Protein AF-A0A1F2S2W9-F1 (afdb_monomer)

Radius of gyration: 15.99 Å; Cα contacts (8 Å, |Δi|>4): 135; chains: 1; bounding box: 35×21×47 Å

Nearest PDB structures (foldseek):
  7d7f-assembly1_D  TM=7.145E-01  e=5.371E+00  Mus musculus
  5mkf-assembly1_B  TM=6.878E-01  e=8.408E+00  Homo sapiens
  7d7f-assembly1_A  TM=6.197E-01  e=7.517E+00  Mus musculus

Sequence (74 aa):
MNPMRTYVYGRVTQPDALGVLYLALGASAIVNADDGSYSVLPEVQYKPVENRELRWLAHIQSGGAQTEFGEKQV

pLDDT: mean 74.83, std 16.2, range [37.53, 91.25]

Foldseek 3Di:
DDQADDKDKDKDKDACPPVNHQKIWMKIKIARPRQRWIKMWTKIWHDPDPPDIDIDIDIDTDGPPPDPVVVPPD

Structure (mmCIF, N/CA/C/O backbone):
data_AF-A0A1F2S2W9-F1
#
_entry.id   AF-A0A1F2S2W9-F1
#
loop_
_atom_site.group_PDB
_atom_site.id
_atom_site.type_symbol
_atom_site.label_atom_id
_atom_site.label_alt_id
_atom_site.label_comp_id
_atom_site.label_asym_id
_atom_site.labe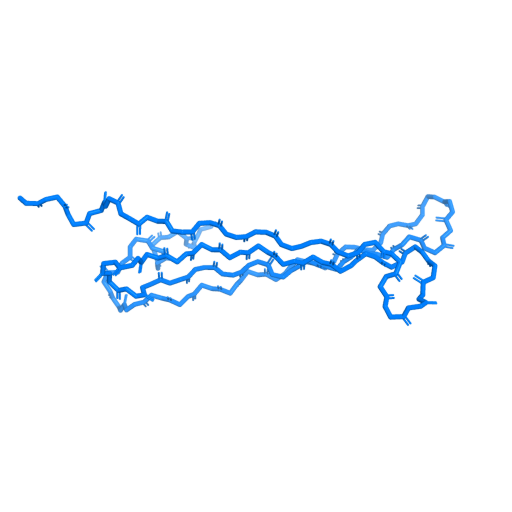l_entity_id
_atom_site.label_seq_id
_atom_site.pdbx_PDB_ins_code
_atom_site.Cartn_x
_atom_site.Cartn_y
_atom_site.Cartn_z
_atom_site.occupancy
_atom_site.B_iso_or_equiv
_atom_site.auth_seq_id
_atom_site.auth_comp_id
_atom_site.auth_asym_id
_atom_site.auth_atom_id
_atom_site.pdbx_PDB_model_num
ATOM 1 N N . MET A 1 1 ? -13.605 -7.681 29.971 1.00 40.00 1 MET A N 1
ATOM 2 C CA . MET A 1 1 ? -14.051 -8.121 28.630 1.00 40.00 1 MET A CA 1
ATOM 3 C C . MET A 1 1 ? -12.981 -7.661 27.659 1.00 40.00 1 MET A C 1
ATOM 5 O O . MET A 1 1 ? -12.549 -6.531 27.806 1.00 40.00 1 MET A O 1
ATOM 9 N N . ASN A 1 2 ? -12.451 -8.555 26.823 1.00 50.50 2 ASN A N 1
ATOM 10 C CA . ASN A 1 2 ? -11.227 -8.334 26.043 1.00 50.50 2 ASN A CA 1
ATOM 11 C C . ASN A 1 2 ? -11.627 -8.006 24.586 1.00 50.50 2 ASN A C 1
ATOM 13 O O . ASN A 1 2 ? -11.949 -8.957 23.868 1.00 50.50 2 ASN A O 1
ATOM 17 N N . PRO A 1 3 ? -11.678 -6.727 24.161 1.00 53.47 3 PRO A N 1
ATOM 18 C CA . PRO A 1 3 ? -12.269 -6.300 22.880 1.00 53.47 3 PRO A CA 1
ATOM 19 C C . PRO A 1 3 ? -11.336 -6.523 21.673 1.00 53.47 3 PRO A C 1
ATOM 21 O O . PRO A 1 3 ? -11.223 -5.700 20.774 1.00 53.47 3 PRO A O 1
ATOM 24 N N . MET A 1 4 ? -10.554 -7.604 21.676 1.00 60.22 4 MET A N 1
ATOM 25 C CA . MET A 1 4 ? -9.422 -7.713 20.757 1.00 60.22 4 MET A CA 1
ATOM 26 C C . MET A 1 4 ? -9.064 -9.172 20.466 1.00 60.22 4 MET A C 1
ATOM 28 O O . MET A 1 4 ? -8.098 -9.702 21.013 1.00 60.22 4 MET A O 1
ATOM 32 N N . ARG A 1 5 ? -9.872 -9.883 19.667 1.00 63.28 5 ARG A N 1
ATOM 33 C CA . ARG A 1 5 ? -9.551 -11.288 19.325 1.00 63.28 5 ARG A CA 1
ATOM 34 C C . ARG A 1 5 ? -9.714 -11.706 17.873 1.00 63.28 5 ARG A C 1
ATOM 36 O O . ARG A 1 5 ? -9.185 -12.758 17.525 1.00 63.28 5 ARG A O 1
ATOM 43 N N . THR A 1 6 ? -10.335 -10.899 17.019 1.00 73.31 6 THR A N 1
ATOM 44 C CA . THR A 1 6 ? -10.555 -11.300 15.626 1.00 73.31 6 THR A CA 1
ATOM 45 C C . THR A 1 6 ? -9.967 -10.270 14.678 1.00 73.31 6 THR A C 1
ATOM 47 O O . THR A 1 6 ? -10.640 -9.345 14.232 1.00 73.31 6 THR A O 1
ATOM 50 N N . TYR A 1 7 ? -8.684 -10.456 14.377 1.00 78.62 7 TYR A N 1
ATOM 51 C CA . TYR A 1 7 ? -8.006 -9.742 13.305 1.00 78.62 7 TYR A CA 1
ATOM 52 C C . TYR A 1 7 ? -7.963 -10.611 12.063 1.00 78.62 7 TYR A C 1
ATOM 54 O O . TYR A 1 7 ? -7.537 -11.765 12.116 1.00 78.62 7 TYR A O 1
ATOM 62 N N . VAL A 1 8 ? -8.365 -10.032 10.939 1.00 83.62 8 VAL A N 1
ATOM 63 C CA . VAL A 1 8 ? -8.189 -10.645 9.629 1.00 83.62 8 VAL A CA 1
ATOM 64 C C . VAL A 1 8 ? -7.036 -9.932 8.947 1.00 83.62 8 VAL A C 1
ATOM 66 O O . VAL A 1 8 ? -7.111 -8.733 8.687 1.00 83.62 8 VAL A O 1
ATOM 69 N N . TYR A 1 9 ? -5.964 -10.673 8.679 1.00 86.44 9 TYR A N 1
ATOM 70 C CA . TYR A 1 9 ? -4.843 -10.205 7.874 1.00 86.44 9 TYR A CA 1
ATOM 71 C C . TYR A 1 9 ? -4.946 -10.796 6.472 1.00 86.44 9 TYR A C 1
ATOM 73 O O . TYR A 1 9 ? -4.992 -12.014 6.301 1.00 86.44 9 TYR A O 1
ATOM 81 N N . GLY A 1 10 ? -4.964 -9.925 5.471 1.00 89.00 10 GLY A N 1
ATOM 82 C CA . GLY A 1 10 ? -4.908 -10.292 4.067 1.00 89.00 10 GLY A CA 1
ATOM 83 C C . GLY A 1 10 ? -3.715 -9.625 3.406 1.00 89.00 10 GLY A C 1
ATOM 84 O O . GLY A 1 10 ? -3.493 -8.429 3.573 1.00 89.00 10 GLY A O 1
ATOM 85 N N . ARG A 1 11 ? -2.956 -10.384 2.618 1.00 90.19 11 ARG A N 1
ATOM 86 C CA . ARG A 1 11 ? -1.922 -9.835 1.743 1.00 90.19 11 ARG A CA 1
ATOM 87 C C . ARG A 1 11 ? -2.114 -10.379 0.345 1.00 90.19 11 ARG A C 1
ATOM 89 O O . ARG A 1 11 ? -2.179 -11.588 0.146 1.00 90.19 11 ARG A O 1
ATOM 96 N N . VAL A 1 12 ? -2.156 -9.471 -0.615 1.00 90.12 12 VAL A N 1
ATOM 97 C CA . VAL A 1 12 ? -2.124 -9.777 -2.038 1.00 90.12 12 VAL A CA 1
ATOM 98 C C . VAL A 1 12 ? -0.835 -9.221 -2.618 1.00 90.12 12 VAL A C 1
ATOM 100 O O . VAL A 1 12 ? -0.369 -8.143 -2.250 1.00 90.12 12 VAL A O 1
ATOM 103 N N . THR A 1 13 ? -0.202 -9.985 -3.495 1.00 89.12 13 THR A N 1
ATOM 104 C CA . THR A 1 13 ? 0.965 -9.535 -4.249 1.00 89.12 13 THR A CA 1
ATOM 105 C C . THR A 1 13 ? 0.858 -10.115 -5.645 1.00 89.12 13 THR A C 1
ATOM 107 O O . THR A 1 13 ? 0.649 -11.313 -5.812 1.00 89.12 13 THR A O 1
ATOM 110 N N . GLN A 1 14 ? 0.975 -9.246 -6.635 1.00 88.50 14 GLN A N 1
ATOM 111 C CA . GLN A 1 14 ? 0.958 -9.574 -8.041 1.00 88.50 14 GLN A CA 1
ATOM 112 C C . GLN A 1 14 ? 2.302 -9.156 -8.645 1.0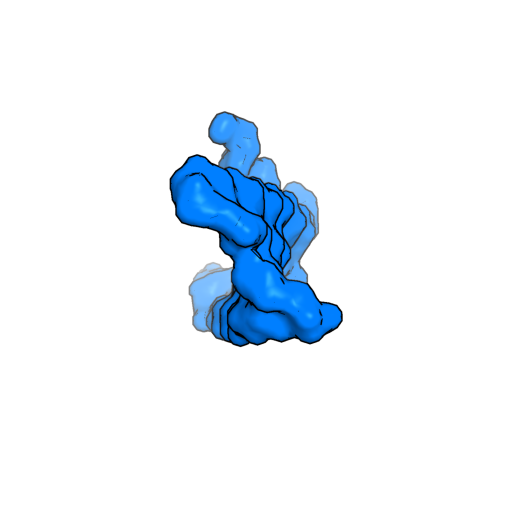0 88.50 14 GLN A C 1
ATOM 114 O O . GLN A 1 14 ? 2.560 -7.956 -8.785 1.00 88.50 14 GLN A O 1
ATOM 119 N N . PRO A 1 15 ? 3.179 -10.125 -8.956 1.00 85.69 15 PRO A N 1
ATOM 120 C CA . PRO A 1 15 ? 4.360 -9.864 -9.765 1.00 85.69 15 PRO A CA 1
ATOM 121 C C . PRO A 1 15 ? 3.949 -9.573 -11.215 1.00 85.69 15 PRO A C 1
ATOM 123 O O . PRO A 1 15 ? 2.891 -10.027 -11.657 1.00 85.69 15 PRO A O 1
ATOM 126 N N . ASP A 1 16 ? 4.776 -8.804 -11.925 1.00 82.56 16 ASP A N 1
ATOM 127 C CA . ASP A 1 16 ? 4.579 -8.421 -13.334 1.00 82.56 16 ASP A CA 1
ATOM 128 C C . ASP A 1 16 ? 3.167 -7.872 -13.611 1.00 82.56 16 ASP A C 1
ATOM 130 O O . ASP A 1 16 ? 2.494 -8.188 -14.599 1.00 82.56 16 ASP A O 1
ATOM 134 N N . ALA A 1 17 ? 2.690 -7.056 -12.672 1.00 79.94 17 ALA A N 1
ATOM 135 C CA . ALA A 1 17 ? 1.354 -6.501 -12.686 1.00 79.94 17 ALA A CA 1
ATOM 136 C C . ALA A 1 17 ? 1.162 -5.549 -13.873 1.00 79.94 17 ALA A C 1
ATOM 138 O O . ALA A 1 17 ? 2.098 -4.894 -14.338 1.00 79.94 17 ALA A O 1
ATOM 139 N N . LEU A 1 18 ? -0.083 -5.451 -14.354 1.00 77.62 18 LEU A N 1
ATOM 140 C CA . LEU A 1 18 ? -0.469 -4.588 -15.482 1.00 77.62 18 LEU A CA 1
ATOM 141 C C . LEU A 1 18 ? 0.295 -4.886 -16.793 1.00 77.62 18 LEU A C 1
ATOM 143 O O . LEU A 1 18 ? 0.279 -4.065 -17.707 1.00 77.62 18 LEU A O 1
ATOM 147 N N . GLY A 1 19 ? 0.962 -6.044 -16.898 1.00 77.88 19 GLY A N 1
ATOM 148 C CA . GLY A 1 19 ? 1.784 -6.406 -18.056 1.00 77.88 19 GLY A CA 1
ATOM 149 C C . GLY A 1 19 ? 3.108 -5.640 -18.149 1.00 77.88 19 GLY A C 1
ATOM 150 O O . GLY A 1 19 ? 3.755 -5.674 -19.195 1.00 77.88 19 GLY A O 1
ATOM 151 N N . VAL A 1 20 ? 3.517 -4.943 -17.082 1.00 78.19 20 VAL A N 1
ATOM 152 C CA . VAL A 1 20 ? 4.801 -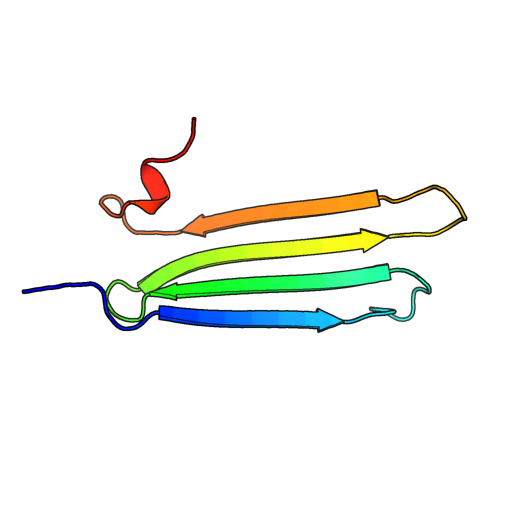4.241 -17.010 1.00 78.19 20 VAL A CA 1
ATOM 153 C C . VAL A 1 20 ? 5.821 -5.154 -16.336 1.00 78.19 20 VAL A C 1
ATOM 155 O O . VAL A 1 20 ? 5.704 -5.470 -15.152 1.00 78.19 20 VAL A O 1
ATOM 158 N N . LEU A 1 21 ? 6.839 -5.558 -17.096 1.00 77.88 21 LEU A N 1
ATOM 159 C CA . LEU A 1 21 ? 7.938 -6.379 -16.591 1.00 77.88 21 LEU A CA 1
ATOM 160 C C . LEU A 1 21 ? 8.632 -5.653 -15.427 1.00 77.88 21 LEU A C 1
ATOM 162 O O . LEU A 1 21 ? 8.966 -4.471 -15.545 1.00 77.88 21 LEU A O 1
ATOM 166 N N . TYR A 1 22 ? 8.834 -6.357 -14.311 1.00 82.19 22 TYR A N 1
ATOM 167 C CA . TYR A 1 22 ? 9.428 -5.821 -13.076 1.00 82.19 22 TYR A CA 1
ATOM 168 C C . TYR A 1 22 ? 8.591 -4.788 -12.302 1.00 82.19 22 TYR A C 1
ATOM 170 O O . TYR A 1 22 ? 9.121 -4.120 -11.405 1.00 82.19 22 TYR A O 1
ATOM 178 N N . LEU A 1 23 ? 7.296 -4.656 -12.605 1.00 85.62 23 LEU A N 1
ATOM 179 C CA . LEU A 1 23 ? 6.340 -3.956 -11.748 1.00 85.62 23 LEU A CA 1
ATOM 180 C C . LEU A 1 23 ? 5.624 -4.969 -10.850 1.00 85.62 23 LEU A C 1
ATOM 182 O O . LEU A 1 23 ? 4.833 -5.781 -11.318 1.00 85.62 23 LEU A O 1
ATOM 186 N N . ALA A 1 24 ? 5.869 -4.909 -9.548 1.00 89.44 24 ALA A N 1
ATOM 187 C CA . ALA A 1 24 ? 5.110 -5.655 -8.558 1.00 89.44 24 ALA A CA 1
ATOM 188 C C . ALA A 1 24 ? 4.111 -4.725 -7.868 1.00 89.44 24 ALA A C 1
ATOM 190 O O . ALA A 1 24 ? 4.476 -3.668 -7.349 1.00 89.44 24 ALA A O 1
ATOM 191 N N . LEU A 1 25 ? 2.847 -5.137 -7.840 1.00 91.25 25 LEU A N 1
ATOM 192 C CA . LEU A 1 25 ? 1.812 -4.496 -7.038 1.00 91.25 25 LEU A CA 1
ATOM 193 C C . LEU A 1 25 ? 1.474 -5.404 -5.869 1.00 91.25 25 LEU A C 1
ATOM 195 O O . LEU A 1 25 ? 1.221 -6.591 -6.041 1.00 91.25 25 LEU A O 1
ATOM 199 N N . GLY A 1 26 ? 1.452 -4.854 -4.670 1.00 91.25 26 GLY A N 1
ATOM 200 C CA . GLY A 1 26 ? 1.016 -5.548 -3.478 1.00 91.25 26 GLY A CA 1
ATOM 201 C C . GLY A 1 26 ? 0.074 -4.682 -2.668 1.00 91.25 26 GLY A C 1
ATOM 202 O O . GLY A 1 26 ? 0.067 -3.460 -2.756 1.00 91.25 26 GLY A O 1
ATOM 203 N N . ALA A 1 27 ? -0.740 -5.324 -1.854 1.00 89.81 27 ALA A N 1
ATOM 204 C CA . ALA A 1 27 ? -1.450 -4.647 -0.793 1.00 89.81 27 ALA A CA 1
ATOM 205 C C . ALA A 1 27 ? -1.563 -5.598 0.385 1.00 89.81 27 ALA A C 1
ATOM 207 O O . ALA A 1 27 ? -1.871 -6.778 0.225 1.00 89.81 27 ALA A O 1
ATOM 208 N N . SER A 1 28 ? -1.291 -5.081 1.572 1.00 90.69 28 SER A N 1
ATOM 209 C CA . SER A 1 28 ? -1.575 -5.769 2.824 1.00 90.69 28 SER A CA 1
ATOM 210 C C . SER A 1 28 ? -2.690 -5.018 3.529 1.00 90.69 28 SER A C 1
ATOM 212 O O . SER A 1 28 ? -2.702 -3.796 3.512 1.00 90.69 28 SER A O 1
ATOM 214 N N . ALA A 1 29 ? -3.627 -5.720 4.138 1.00 87.94 29 ALA A N 1
ATOM 215 C CA . ALA A 1 29 ? -4.682 -5.129 4.935 1.00 87.94 29 ALA A CA 1
ATOM 216 C C . ALA A 1 29 ? -4.847 -5.941 6.213 1.00 87.94 29 ALA A C 1
ATOM 218 O O . ALA A 1 29 ? -4.834 -7.172 6.189 1.00 87.94 29 ALA A O 1
ATOM 219 N N . ILE A 1 30 ? -5.010 -5.245 7.326 1.00 86.00 30 ILE A N 1
ATOM 220 C CA . ILE A 1 30 ? -5.426 -5.811 8.595 1.00 86.00 30 ILE A CA 1
ATOM 221 C C . ILE A 1 30 ? -6.726 -5.133 9.003 1.00 86.00 30 ILE A C 1
ATOM 223 O O . ILE A 1 30 ? -6.813 -3.909 9.033 1.00 86.00 30 ILE A O 1
ATOM 227 N N . VAL A 1 31 ? -7.747 -5.934 9.284 1.00 84.94 31 VAL A N 1
ATOM 228 C CA . VAL A 1 31 ? -9.065 -5.448 9.696 1.00 84.94 31 VAL A CA 1
ATOM 229 C C . VAL A 1 31 ? -9.399 -6.059 11.046 1.00 84.94 31 VAL A C 1
ATOM 231 O O . VAL A 1 31 ? -9.291 -7.275 11.229 1.00 84.94 31 VAL A O 1
ATOM 234 N N . ASN A 1 32 ? -9.793 -5.214 11.992 1.00 83.44 32 ASN A N 1
ATOM 235 C CA . ASN A 1 32 ? -10.388 -5.638 13.245 1.00 83.44 32 ASN A CA 1
ATOM 236 C C . ASN A 1 32 ? -11.882 -5.890 13.014 1.00 83.44 32 ASN A C 1
ATOM 238 O O . ASN A 1 32 ? -12.626 -4.960 12.708 1.00 83.44 32 ASN A O 1
ATOM 242 N N . ALA A 1 33 ? -12.327 -7.138 13.155 1.00 75.00 33 ALA A N 1
ATOM 243 C CA . ALA A 1 33 ? -13.736 -7.488 12.980 1.00 75.00 33 ALA A CA 1
ATOM 244 C C . ALA A 1 33 ? -14.630 -7.035 14.154 1.00 75.00 33 ALA A C 1
ATOM 246 O O . ALA A 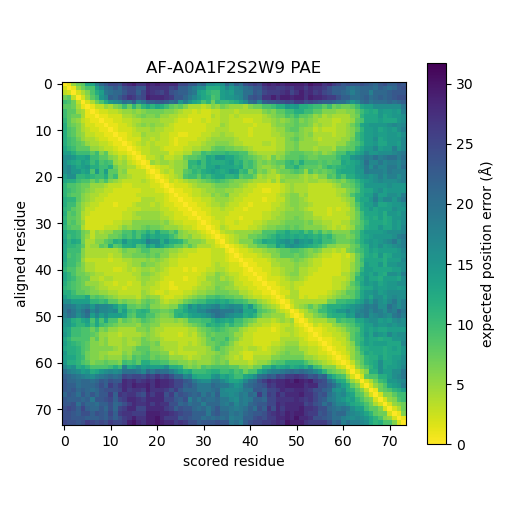1 33 ? -15.848 -7.107 14.032 1.00 75.00 33 ALA A O 1
ATOM 247 N N . ASP A 1 34 ? -14.040 -6.598 15.274 1.00 73.31 34 ASP A N 1
ATOM 248 C CA . ASP A 1 34 ? -14.760 -6.168 16.482 1.00 73.31 34 ASP A CA 1
ATOM 249 C C . ASP A 1 34 ? -15.199 -4.694 16.400 1.00 73.31 34 ASP A C 1
ATOM 251 O O . ASP A 1 34 ? -16.374 -4.385 16.564 1.00 73.31 34 ASP A O 1
ATOM 255 N N . ASP A 1 35 ? -14.264 -3.796 16.069 1.00 71.06 35 ASP A N 1
ATOM 256 C CA . ASP A 1 35 ? -14.484 -2.337 16.009 1.00 71.06 35 ASP A CA 1
ATOM 257 C C . ASP A 1 35 ? -14.591 -1.799 14.565 1.00 71.06 35 ASP A C 1
ATOM 259 O O . ASP A 1 35 ? -14.938 -0.645 14.329 1.00 71.06 35 ASP A O 1
ATOM 263 N N . GLY A 1 36 ? -14.284 -2.623 13.559 1.00 71.12 36 GLY A N 1
ATOM 264 C CA . GLY A 1 36 ? -14.262 -2.205 12.152 1.00 71.12 36 GLY A CA 1
ATOM 265 C C . GLY A 1 36 ? -13.048 -1.351 11.767 1.00 71.12 36 GLY A C 1
ATOM 266 O O . GLY A 1 36 ? -12.893 -1.005 10.596 1.00 71.12 36 GLY A O 1
ATOM 267 N N . SER A 1 37 ? -12.162 -1.047 12.719 1.00 74.44 37 SER A N 1
ATOM 268 C CA . SER A 1 37 ? -10.878 -0.393 12.469 1.00 74.44 37 SER A CA 1
ATOM 269 C C . SER A 1 37 ? -10.012 -1.207 11.504 1.00 74.44 37 SER A C 1
ATOM 271 O O . SER A 1 37 ? -9.874 -2.426 11.645 1.00 74.44 37 SER A O 1
ATOM 273 N N . TYR A 1 38 ? -9.395 -0.537 10.533 1.00 79.75 38 TYR A N 1
ATOM 274 C CA . TYR A 1 38 ? -8.561 -1.181 9.527 1.00 79.75 38 TYR A CA 1
ATOM 275 C C . TYR A 1 38 ? -7.270 -0.408 9.252 1.00 79.75 38 TYR A C 1
ATOM 277 O O . TYR A 1 38 ? -7.213 0.821 9.303 1.00 79.75 38 TYR A O 1
ATOM 285 N N . SER A 1 39 ? -6.221 -1.142 8.897 1.00 84.81 39 SER A N 1
ATOM 286 C CA . SER A 1 39 ? -4.995 -0.592 8.329 1.00 84.81 39 SER A CA 1
ATOM 287 C C . SER A 1 39 ? -4.695 -1.295 7.014 1.00 84.81 39 SER A C 1
ATOM 289 O O . SER A 1 39 ? -4.692 -2.520 6.927 1.00 84.81 39 SER A O 1
ATOM 291 N N . VAL A 1 40 ? -4.475 -0.507 5.970 1.00 86.50 40 VAL A N 1
ATOM 292 C CA . VAL A 1 40 ? -4.128 -0.959 4.630 1.00 86.50 40 VAL A CA 1
ATOM 293 C C . VAL A 1 40 ? -2.785 -0.359 4.247 1.00 86.50 40 VAL A C 1
ATOM 295 O O . VAL A 1 40 ? -2.549 0.843 4.347 1.00 86.50 40 VAL A O 1
ATOM 298 N N . LEU A 1 41 ? -1.905 -1.221 3.766 1.00 89.00 41 LEU A N 1
ATOM 299 C CA . LEU A 1 41 ? -0.592 -0.912 3.241 1.00 89.00 41 LEU A CA 1
ATOM 300 C C . LEU A 1 41 ? -0.532 -1.348 1.779 1.00 89.00 41 LEU A C 1
ATOM 302 O O . LEU A 1 41 ? -0.129 -2.484 1.499 1.00 89.00 41 LEU A O 1
ATOM 306 N N . PRO A 1 42 ? -0.959 -0.503 0.829 1.00 90.31 42 PRO A N 1
ATOM 307 C CA . PRO A 1 42 ? -0.632 -0.729 -0.566 1.00 90.31 42 PRO A CA 1
ATOM 308 C C . PRO A 1 42 ? 0.873 -0.518 -0.778 1.00 90.31 42 PRO A C 1
ATOM 310 O O . PRO A 1 42 ? 1.470 0.448 -0.295 1.00 90.31 42 PRO A O 1
ATOM 313 N N . GLU A 1 43 ? 1.483 -1.429 -1.524 1.00 90.69 43 GLU A N 1
ATOM 314 C CA . GLU A 1 43 ? 2.870 -1.348 -1.951 1.00 90.69 43 GLU A CA 1
ATOM 315 C C . GLU A 1 43 ? 2.984 -1.483 -3.469 1.00 90.69 43 GLU A C 1
ATOM 317 O O . GLU A 1 43 ? 2.320 -2.295 -4.105 1.00 90.69 43 GLU A O 1
ATOM 322 N N . VAL A 1 44 ? 3.856 -0.682 -4.063 1.00 90.69 44 VAL A N 1
ATOM 323 C CA . VAL A 1 44 ? 4.201 -0.760 -5.479 1.00 90.69 44 VAL A CA 1
ATOM 324 C C . VAL A 1 44 ? 5.708 -0.785 -5.570 1.00 90.69 44 VAL A C 1
ATOM 326 O O . VAL A 1 44 ? 6.377 0.090 -5.031 1.00 90.69 44 VAL A O 1
ATOM 329 N N . GLN A 1 45 ? 6.255 -1.775 -6.252 1.00 89.88 45 GLN A N 1
ATOM 330 C CA . GLN A 1 45 ? 7.685 -1.893 -6.471 1.00 89.88 45 GLN A CA 1
ATOM 331 C C . GLN A 1 45 ? 7.951 -1.954 -7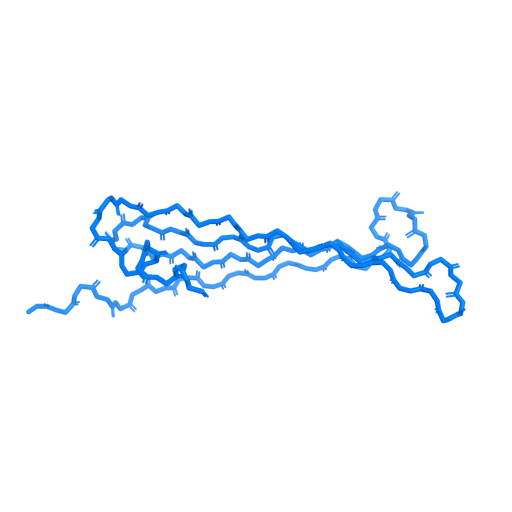.967 1.00 89.88 45 GLN A C 1
ATOM 333 O O . GLN A 1 45 ? 7.329 -2.728 -8.683 1.00 89.88 45 GLN A O 1
ATOM 338 N N . TYR A 1 46 ? 8.884 -1.141 -8.440 1.00 87.69 46 TYR A N 1
ATOM 339 C CA . TYR A 1 46 ? 9.278 -1.086 -9.836 1.00 87.69 46 TYR A CA 1
ATOM 340 C C . TYR A 1 46 ? 10.795 -1.206 -9.950 1.00 87.69 46 TYR A C 1
ATOM 342 O O . TYR A 1 46 ? 11.533 -0.409 -9.365 1.00 87.69 46 TYR A O 1
ATOM 350 N N . LYS A 1 47 ? 11.258 -2.215 -10.694 1.00 88.31 47 LYS A N 1
ATOM 351 C CA . LYS A 1 47 ? 12.686 -2.512 -10.897 1.00 88.31 47 LYS A CA 1
ATOM 352 C C . LYS A 1 47 ? 13.051 -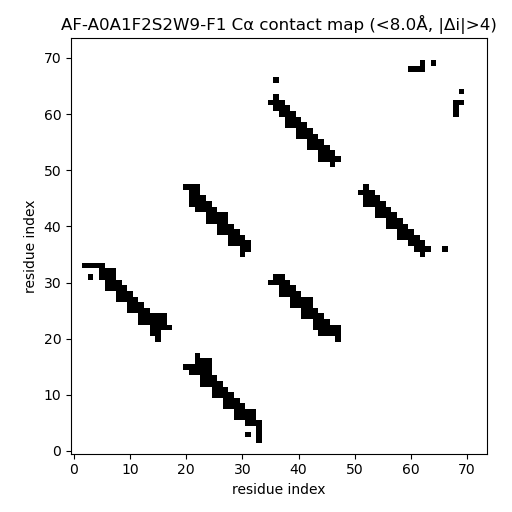2.530 -12.387 1.00 88.31 47 LYS A C 1
ATOM 354 O O . LYS A 1 47 ? 13.314 -3.592 -12.934 1.00 88.31 47 LYS A O 1
ATOM 359 N N . PRO A 1 48 ? 13.068 -1.374 -13.069 1.00 78.19 48 PRO A N 1
ATOM 360 C CA . PRO A 1 48 ? 13.243 -1.318 -14.523 1.00 78.19 48 PRO A CA 1
ATOM 361 C C . PRO A 1 48 ? 14.616 -1.775 -15.023 1.00 78.19 48 PRO A C 1
ATOM 363 O O . PRO A 1 48 ? 14.732 -2.221 -16.159 1.00 78.19 48 PRO A O 1
ATOM 366 N N . VAL A 1 49 ? 15.668 -1.587 -14.224 1.00 79.56 49 VAL A N 1
ATOM 367 C CA . VAL A 1 49 ? 17.054 -1.891 -14.600 1.00 79.56 49 VAL A CA 1
ATOM 368 C C . VAL A 1 49 ? 17.836 -2.368 -13.384 1.00 79.56 49 VAL A C 1
ATOM 370 O O . VAL A 1 49 ? 17.478 -2.074 -12.240 1.00 79.56 49 VAL A O 1
ATOM 373 N N . GLU A 1 50 ? 18.937 -3.067 -13.641 1.00 74.88 50 GLU A N 1
ATOM 374 C CA . GLU A 1 50 ? 19.866 -3.516 -12.610 1.00 74.88 50 GLU A CA 1
ATOM 375 C C . GLU A 1 50 ? 20.306 -2.321 -11.740 1.00 74.88 50 GLU A C 1
ATOM 377 O O . GLU A 1 50 ? 20.718 -1.275 -12.248 1.00 74.88 50 GLU A O 1
ATOM 382 N N . ASN A 1 51 ? 20.163 -2.459 -10.418 1.00 71.25 51 ASN A N 1
ATOM 383 C CA . ASN A 1 51 ? 20.491 -1.444 -9.403 1.00 71.25 51 ASN A CA 1
ATOM 384 C C . ASN A 1 51 ? 19.570 -0.208 -9.315 1.00 71.25 51 ASN A C 1
ATOM 386 O O . ASN A 1 51 ? 19.908 0.739 -8.604 1.00 71.25 51 ASN A O 1
ATOM 390 N N . ARG A 1 52 ? 18.398 -0.194 -9.970 1.00 77.31 52 ARG A N 1
ATOM 391 C CA . ARG A 1 52 ? 17.363 0.830 -9.720 1.00 77.31 52 ARG A CA 1
ATOM 392 C C . ARG A 1 52 ? 16.083 0.190 -9.210 1.00 77.31 52 ARG A C 1
ATOM 394 O O . ARG A 1 52 ? 15.373 -0.478 -9.953 1.00 77.31 52 ARG A O 1
ATOM 401 N N . GLU A 1 53 ? 15.781 0.447 -7.945 1.00 82.81 53 GLU A N 1
ATOM 402 C CA . GLU A 1 53 ? 14.533 0.049 -7.305 1.00 82.81 53 GLU A CA 1
ATOM 403 C C . GLU A 1 53 ? 13.757 1.299 -6.894 1.00 82.81 53 GLU A C 1
ATOM 405 O O . GLU A 1 53 ? 14.273 2.153 -6.174 1.00 82.81 53 GLU A O 1
ATOM 410 N N . LEU A 1 54 ? 12.510 1.392 -7.348 1.00 84.94 54 LEU A N 1
ATOM 411 C CA . LEU A 1 54 ? 11.555 2.374 -6.864 1.00 84.94 54 LEU A CA 1
ATOM 412 C C . LEU A 1 54 ? 10.468 1.637 -6.094 1.00 84.94 54 LEU A C 1
ATOM 414 O O . LEU A 1 54 ? 9.777 0.790 -6.656 1.00 84.94 54 LEU A O 1
ATOM 418 N N . ARG A 1 55 ? 10.313 1.959 -4.812 1.00 87.81 55 ARG A N 1
ATOM 419 C CA . ARG A 1 55 ? 9.277 1.374 -3.966 1.00 87.81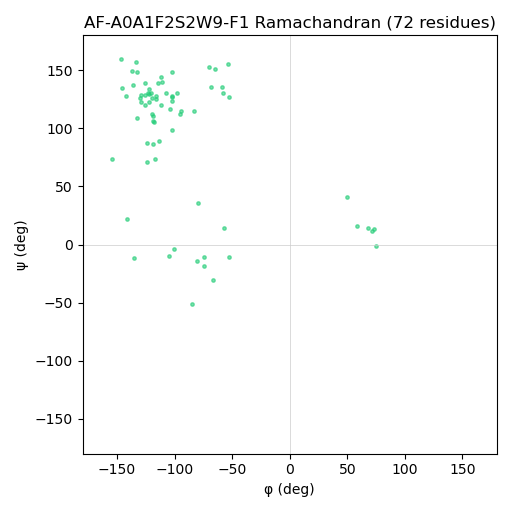 55 ARG A CA 1
ATOM 420 C C . ARG A 1 55 ? 8.402 2.467 -3.383 1.00 87.81 55 ARG A C 1
ATOM 422 O O . ARG A 1 55 ? 8.885 3.349 -2.680 1.00 87.81 55 ARG A O 1
ATOM 429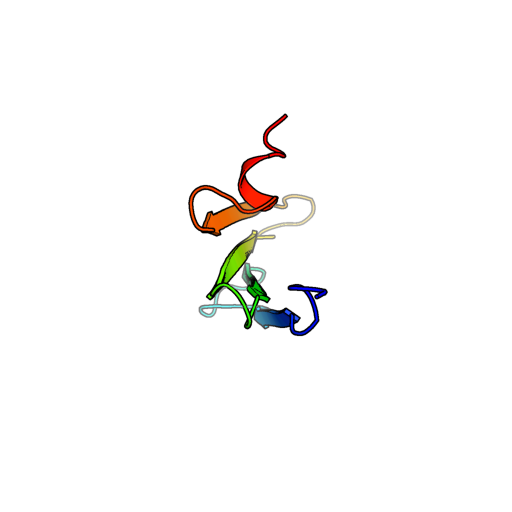 N N . TRP A 1 56 ? 7.114 2.362 -3.651 1.00 88.94 56 TRP A N 1
ATOM 430 C CA . TRP A 1 56 ? 6.077 3.154 -3.024 1.00 88.94 56 TRP A CA 1
ATOM 431 C C . TRP A 1 56 ? 5.395 2.297 -1.976 1.00 88.94 56 TRP A C 1
ATOM 433 O O . TRP A 1 56 ? 4.941 1.192 -2.262 1.00 88.94 56 TRP A O 1
ATOM 443 N N . LEU A 1 57 ? 5.331 2.814 -0.761 1.00 85.81 57 LEU A N 1
ATOM 444 C CA . LEU A 1 57 ? 4.546 2.247 0.318 1.00 85.81 57 LEU A CA 1
ATOM 445 C C . LEU A 1 57 ? 3.654 3.373 0.816 1.00 85.81 57 LEU A C 1
ATOM 447 O O . LEU A 1 57 ? 4.164 4.410 1.238 1.00 85.81 57 LEU A O 1
ATOM 451 N N . ALA A 1 58 ? 2.342 3.183 0.752 1.00 82.31 58 ALA A N 1
ATOM 452 C CA . ALA A 1 58 ? 1.435 4.052 1.484 1.00 82.31 58 ALA A CA 1
ATOM 453 C C . ALA A 1 58 ? 0.964 3.310 2.728 1.00 82.31 58 ALA A C 1
ATOM 455 O O . ALA A 1 58 ? 0.836 2.087 2.723 1.00 82.31 58 ALA A O 1
ATOM 456 N N . HIS A 1 59 ? 0.708 4.056 3.793 1.00 81.69 59 HIS A N 1
ATOM 457 C CA . HIS A 1 59 ? 0.082 3.519 4.987 1.00 81.69 59 HIS A CA 1
ATOM 458 C C . HIS A 1 59 ? -1.219 4.274 5.199 1.00 81.69 59 HIS A C 1
ATOM 460 O O . HIS A 1 59 ? -1.219 5.480 5.435 1.00 81.69 59 HIS A O 1
ATOM 466 N N . ILE A 1 60 ? -2.327 3.565 5.037 1.00 80.12 60 ILE A N 1
ATOM 467 C CA . ILE A 1 60 ? -3.669 4.112 5.152 1.00 80.12 60 ILE A CA 1
ATOM 468 C C . ILE A 1 60 ? -4.320 3.386 6.310 1.00 80.12 60 ILE A C 1
ATOM 470 O O . ILE A 1 60 ? -4.702 2.226 6.204 1.00 80.12 60 ILE A O 1
ATOM 474 N N . GLN A 1 61 ? -4.436 4.079 7.425 1.00 73.19 61 GLN A N 1
ATOM 475 C CA . GLN A 1 61 ? -5.045 3.558 8.633 1.00 73.19 61 GLN A CA 1
ATOM 476 C C . GLN A 1 61 ? -6.285 4.383 8.937 1.00 73.19 61 GLN A C 1
ATOM 478 O O . GLN A 1 61 ? -6.242 5.612 8.937 1.00 73.19 61 GLN A O 1
ATOM 483 N N . SER A 1 62 ? -7.406 3.697 9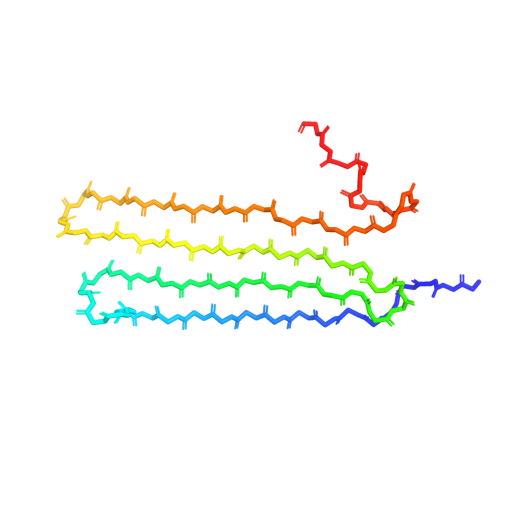.124 1.00 62.09 62 SER A N 1
ATOM 484 C CA . SER A 1 62 ? -8.678 4.305 9.480 1.00 62.09 62 SER A CA 1
ATOM 485 C C . SER A 1 62 ? -9.268 3.503 10.629 1.00 62.09 62 SER A C 1
ATOM 487 O O . SER A 1 62 ? -9.663 2.349 10.475 1.00 62.09 62 SER A O 1
ATOM 489 N N . GLY A 1 63 ? -9.266 4.122 11.802 1.00 55.44 63 GLY A N 1
ATOM 490 C CA . GLY A 1 63 ? -9.932 3.637 13.001 1.00 55.44 63 GLY A CA 1
ATOM 491 C C . GLY A 1 63 ? -10.712 4.790 13.616 1.00 55.44 63 GLY A C 1
ATOM 492 O O . GLY A 1 63 ? -10.326 5.952 13.457 1.00 55.44 63 GLY A O 1
ATOM 493 N N . GLY A 1 64 ? -11.835 4.487 14.271 1.00 48.97 64 GLY A N 1
ATOM 494 C CA . GLY A 1 64 ? -12.600 5.490 15.013 1.00 48.97 64 GLY A CA 1
ATOM 495 C C . GLY A 1 64 ? -11.704 6.216 16.022 1.00 48.97 64 GLY A C 1
ATOM 496 O O . GLY A 1 64 ? -10.693 5.662 16.454 1.00 48.97 64 GLY A O 1
ATOM 497 N N . ALA A 1 65 ? -12.075 7.445 16.396 1.00 44.44 65 ALA A N 1
ATOM 498 C CA . ALA A 1 65 ? -11.302 8.409 17.197 1.00 44.44 65 ALA A CA 1
ATOM 499 C C . ALA A 1 65 ? -10.829 7.943 18.604 1.00 44.44 65 ALA A C 1
ATOM 501 O O . ALA A 1 65 ? -10.431 8.772 19.417 1.00 44.44 65 ALA A O 1
ATOM 502 N N . GLN A 1 66 ? -10.879 6.643 18.911 1.00 45.53 66 GLN A N 1
ATOM 503 C CA . GLN A 1 66 ? -10.489 6.026 20.179 1.00 45.53 66 GLN A CA 1
ATOM 504 C C . GLN A 1 66 ? -9.763 4.670 20.030 1.00 45.53 66 GLN A C 1
ATOM 506 O O . GLN A 1 66 ? -9.764 3.888 20.977 1.00 45.53 66 GLN A O 1
ATOM 511 N N . THR A 1 67 ? -9.145 4.352 18.884 1.00 45.91 67 THR A N 1
ATOM 512 C CA . THR A 1 67 ? -8.331 3.125 18.745 1.00 45.91 67 THR A CA 1
ATOM 513 C C . THR A 1 67 ? -6.840 3.412 18.573 1.00 45.91 67 THR A C 1
ATOM 515 O O . THR A 1 67 ? -6.436 4.374 17.920 1.00 45.91 67 THR A O 1
ATOM 518 N N . GLU A 1 68 ? -6.015 2.534 19.151 1.00 47.56 68 GLU A N 1
ATOM 519 C CA . GLU A 1 68 ? -4.544 2.598 19.270 1.00 47.56 68 GLU A CA 1
ATOM 520 C C . GLU A 1 68 ? -3.774 2.818 17.947 1.00 47.56 68 GLU A C 1
ATOM 522 O O . GLU A 1 68 ? -2.585 3.131 17.964 1.00 47.56 68 GLU A O 1
ATOM 527 N N . PHE A 1 69 ? -4.430 2.722 16.785 1.00 49.12 69 PHE A N 1
ATOM 528 C CA . PHE A 1 69 ? -3.844 3.072 15.484 1.00 49.12 69 PHE A CA 1
ATOM 529 C C . PHE A 1 69 ? -3.725 4.587 15.247 1.00 49.12 69 PHE A C 1
ATOM 531 O O . PHE A 1 69 ? -2.943 5.006 14.395 1.00 49.12 69 PHE A O 1
ATOM 538 N N . GLY A 1 70 ? -4.457 5.411 16.005 1.00 43.03 70 GLY A N 1
ATOM 539 C CA . GLY A 1 70 ? -4.278 6.865 16.031 1.00 43.03 70 GLY A CA 1
ATOM 540 C C . GLY A 1 70 ? -3.122 7.339 16.920 1.00 43.03 70 GLY A C 1
ATOM 541 O O . GLY A 1 70 ? -2.707 8.486 16.797 1.00 43.03 70 GLY A O 1
ATOM 542 N N . GLU A 1 71 ? -2.580 6.484 17.799 1.00 40.88 71 GLU A N 1
ATOM 543 C CA . GLU A 1 71 ? -1.660 6.922 18.864 1.00 40.88 71 GLU A CA 1
ATOM 544 C C . GLU A 1 71 ? -0.170 6.673 18.574 1.00 40.88 71 GLU A C 1
ATOM 546 O O . GLU A 1 71 ? 0.695 7.126 19.321 1.00 40.88 71 GLU A O 1
ATOM 551 N N . LYS A 1 72 ? 0.177 6.023 17.458 1.00 44.47 72 LYS A N 1
ATOM 552 C CA . LYS A 1 72 ? 1.570 5.969 16.985 1.00 44.47 72 LYS A CA 1
ATOM 553 C C . LYS A 1 72 ? 1.742 6.646 15.637 1.00 44.47 72 LYS A C 1
ATOM 555 O O . LYS A 1 72 ? 1.975 6.014 14.610 1.00 44.47 72 LYS A O 1
ATOM 560 N N . GLN A 1 73 ? 1.686 7.968 15.691 1.00 42.19 73 GLN A N 1
ATOM 561 C CA . GLN A 1 73 ? 2.387 8.834 14.757 1.00 42.19 73 GLN A CA 1
ATOM 562 C C . GLN A 1 73 ? 3.457 9.581 15.573 1.00 42.19 73 GLN A C 1
ATOM 564 O O . GLN A 1 73 ? 3.178 10.622 16.160 1.00 42.19 73 GLN A O 1
ATOM 569 N N . VAL A 1 74 ? 4.656 8.996 15.685 1.00 37.53 74 VAL A N 1
ATOM 570 C CA . VAL A 1 74 ? 5.871 9.679 16.171 1.00 37.53 74 VAL A CA 1
ATOM 571 C C . VAL A 1 74 ? 6.981 9.434 15.168 1.00 37.53 74 VAL A C 1
ATOM 573 O O . VAL A 1 74 ? 7.123 8.256 14.765 1.00 37.53 74 VAL A O 1
#

Mean predicted aligned error: 10.01 Å

Solvent-accessible surface area (backbone atoms only — not comparable to full-atom values): 4491 Å² total; per-residue (Å²): 136,82,92,76,84,54,72,49,78,47,75,50,74,39,74,45,37,98,80,36,77,49,25,32,42,34,35,35,35,39,36,33,73,79,81,65,31,33,40,36,36,46,32,38,36,39,43,83,47,94,96,45,78,48,74,49,73,50,81,50,71,53,56,66,102,85,44,77,82,74,73,73,83,128

Secondary structure (DSSP, 8-state):
------EEEEEEEETTGGG-TTEEEEEEEEEETTT--EEEEEEEEEEEETTEEEEEE--EEE--TTSGGGS---